Protein AF-A0A516KKD9-F1 (afdb_monomer_lite)

pLDDT: mean 86.09, std 9.58, range [48.47, 92.5]

Secondary structure (DSSP, 8-state):
-HHHHHHHHHHHHHHHHHHHHTTSS-TT--GGGGS-HHHHHHHHHHHHHHHHHT--

Sequence (56 aa):
MPFLRKAVEQQKQFLIDKMKSGGFYEASDSSVHHKTSSELLAEYKIFRKREAGKKV

Radius of gyration: 12.49 Å; chains: 1; bounding box: 20×28×40 Å

Structure (mmCIF, N/CA/C/O backbone):
data_AF-A0A516KKD9-F1
#
_entry.id   AF-A0A516KKD9-F1
#
loop_
_atom_site.group_PDB
_atom_site.id
_atom_site.type_symbol
_atom_site.label_atom_id
_atom_site.label_alt_id
_atom_site.label_comp_id
_atom_site.label_asym_id
_atom_site.label_entity_id
_atom_site.label_seq_id
_atom_site.pdbx_PDB_ins_code
_atom_site.Cartn_x
_atom_site.Cartn_y
_atom_site.Cartn_z
_atom_site.occupancy
_atom_site.B_iso_or_equiv
_atom_site.auth_seq_id
_atom_site.auth_comp_id
_atom_site.auth_asym_id
_atom_site.auth_atom_id
_atom_site.pdbx_PDB_model_num
ATOM 1 N N . MET A 1 1 ? -10.153 -3.633 22.344 1.00 57.09 1 MET A N 1
ATOM 2 C CA . MET A 1 1 ? -10.784 -2.912 21.211 1.00 57.09 1 MET A CA 1
ATOM 3 C C . MET A 1 1 ? -10.474 -3.615 19.879 1.00 57.09 1 MET A C 1
ATOM 5 O O . MET A 1 1 ? -9.564 -3.193 19.173 1.00 57.09 1 MET A O 1
ATOM 9 N N . PRO A 1 2 ? -11.184 -4.701 19.520 1.00 75.50 2 PRO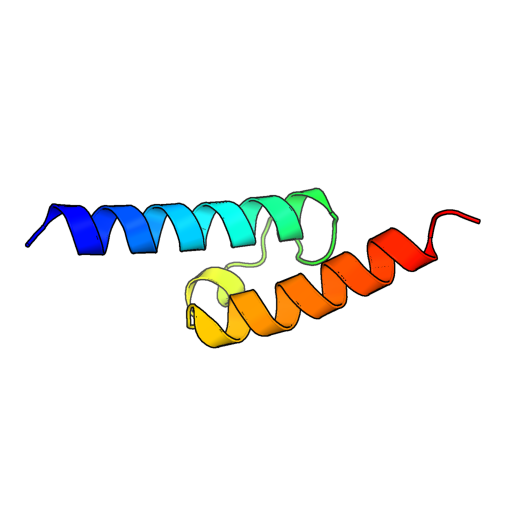 A N 1
ATOM 10 C CA . PRO A 1 2 ? -10.913 -5.481 18.299 1.00 75.50 2 PRO A CA 1
ATOM 11 C C . PRO A 1 2 ? -11.188 -4.708 16.994 1.00 75.50 2 PRO A C 1
ATOM 13 O O . PRO A 1 2 ? -10.538 -4.945 15.978 1.00 75.50 2 PRO A O 1
ATOM 16 N N . PHE A 1 3 ? -12.100 -3.734 17.034 1.00 82.94 3 PHE A N 1
ATOM 17 C CA . PHE A 1 3 ? -12.496 -2.936 15.871 1.00 82.94 3 PHE A CA 1
ATOM 18 C C . PHE A 1 3 ? -11.383 -2.022 15.350 1.00 82.94 3 PHE A C 1
ATOM 20 O O . PHE A 1 3 ? -11.206 -1.904 14.142 1.00 82.94 3 PHE A O 1
ATOM 27 N N . LEU A 1 4 ? -10.592 -1.429 16.252 1.00 85.25 4 LEU A N 1
ATOM 28 C CA . LEU A 1 4 ? -9.518 -0.511 15.871 1.00 85.25 4 LEU A CA 1
ATOM 29 C C . LEU A 1 4 ? 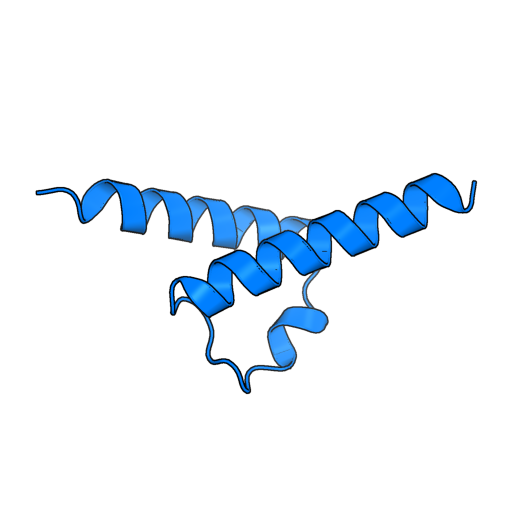-8.390 -1.247 15.138 1.00 85.25 4 LEU A C 1
ATOM 31 O O . LEU A 1 4 ? -7.936 -0.795 14.093 1.00 85.25 4 LEU A O 1
ATOM 35 N N . ARG A 1 5 ? -7.994 -2.427 15.635 1.00 86.12 5 ARG A N 1
ATOM 36 C CA . ARG A 1 5 ? -6.994 -3.273 14.967 1.00 86.12 5 ARG A CA 1
ATOM 37 C C . ARG A 1 5 ? -7.469 -3.678 13.569 1.00 86.12 5 ARG A C 1
ATOM 39 O O . ARG A 1 5 ? -6.711 -3.556 12.618 1.00 86.12 5 ARG A O 1
ATOM 46 N N . LYS A 1 6 ? -8.734 -4.090 13.428 1.00 88.56 6 LYS A N 1
ATOM 47 C CA . LYS A 1 6 ? -9.307 -4.460 12.125 1.00 88.56 6 LYS A CA 1
ATOM 48 C C . LYS A 1 6 ? -9.315 -3.286 11.138 1.00 88.56 6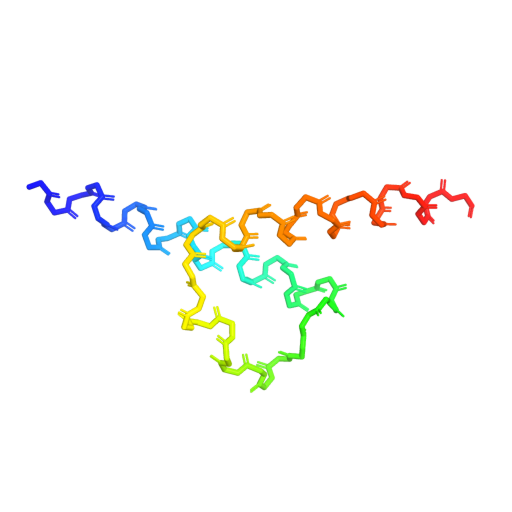 LYS A C 1
ATOM 50 O O . LYS A 1 6 ? -8.971 -3.479 9.978 1.00 88.56 6 LYS A O 1
ATOM 55 N N . ALA A 1 7 ? -9.664 -2.085 11.598 1.00 89.19 7 ALA A N 1
ATOM 56 C CA . ALA A 1 7 ? -9.651 -0.885 10.763 1.00 89.19 7 ALA A CA 1
ATOM 57 C C . ALA A 1 7 ? -8.235 -0.532 10.272 1.00 89.19 7 ALA A C 1
ATOM 59 O O . ALA A 1 7 ? -8.056 -0.195 9.103 1.00 89.19 7 ALA A O 1
ATOM 60 N N . VAL A 1 8 ? -7.222 -0.663 11.137 1.00 88.69 8 VAL A N 1
ATOM 61 C CA . VAL A 1 8 ? -5.816 -0.424 10.769 1.00 88.69 8 VAL A CA 1
ATOM 62 C C . VAL A 1 8 ? -5.329 -1.440 9.732 1.00 88.69 8 VAL A C 1
ATOM 64 O O . VAL A 1 8 ? -4.714 -1.045 8.743 1.00 88.69 8 VAL A O 1
ATOM 67 N N . GLU A 1 9 ? -5.647 -2.726 9.896 1.00 89.25 9 GLU A N 1
ATOM 68 C CA . GLU A 1 9 ? -5.289 -3.755 8.906 1.00 89.25 9 GLU A CA 1
ATOM 69 C C . GLU A 1 9 ? -5.972 -3.516 7.551 1.00 89.25 9 GLU A C 1
ATOM 71 O O . GLU A 1 9 ? -5.343 -3.645 6.502 1.00 89.25 9 GLU A O 1
ATOM 76 N N . GLN A 1 10 ? -7.237 -3.086 7.549 1.00 90.88 10 GLN A N 1
ATOM 77 C CA . GLN A 1 10 ? -7.939 -2.723 6.314 1.00 90.88 10 GLN A CA 1
ATOM 78 C C . GLN A 1 10 ? -7.298 -1.518 5.615 1.00 90.88 10 GLN A C 1
ATOM 80 O O . GLN A 1 10 ? -7.134 -1.535 4.396 1.00 90.88 10 GLN A O 1
ATOM 85 N N . GLN A 1 11 ? -6.895 -0.489 6.367 1.00 89.94 11 GLN A N 1
ATOM 86 C CA . GLN A 1 11 ? -6.166 0.654 5.809 1.00 89.94 11 GLN A CA 1
ATOM 87 C C . GLN A 1 11 ? -4.816 0.238 5.225 1.00 89.94 11 GLN A C 1
ATOM 89 O O . GLN A 1 11 ? -4.440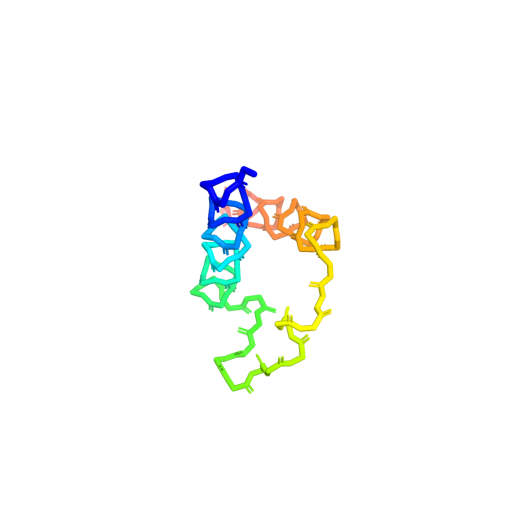 0.708 4.149 1.00 89.94 11 GLN A O 1
ATOM 94 N N . LYS A 1 12 ? -4.101 -0.659 5.911 1.00 91.19 12 LYS A N 1
ATOM 95 C CA . LYS A 1 12 ? -2.834 -1.211 5.432 1.00 91.19 12 LYS A CA 1
ATOM 96 C C . LYS A 1 12 ? -3.032 -1.935 4.102 1.00 91.19 12 LYS A C 1
ATOM 98 O O . LYS A 1 12 ? -2.341 -1.621 3.136 1.00 91.19 12 LYS A O 1
ATOM 103 N N . GLN A 1 13 ? -4.009 -2.835 4.031 1.00 90.88 13 GLN A N 1
ATOM 104 C CA . GLN A 1 13 ? -4.301 -3.584 2.811 1.00 90.88 13 GLN A CA 1
ATOM 105 C C . GLN A 1 13 ? -4.704 -2.659 1.654 1.00 90.88 13 GLN A C 1
ATOM 107 O O . GLN A 1 13 ? -4.173 -2.786 0.555 1.00 90.88 13 GLN A O 1
ATOM 112 N N . PHE A 1 14 ? -5.540 -1.652 1.920 1.00 92.44 14 PHE A N 1
ATOM 113 C CA . PHE A 1 14 ? -5.935 -0.661 0.917 1.00 92.44 14 PHE A CA 1
ATOM 114 C C . PHE A 1 14 ? -4.738 0.087 0.305 1.00 92.44 14 PHE A C 1
ATOM 116 O O . PHE A 1 14 ? -4.700 0.317 -0.905 1.00 92.44 14 PHE A O 1
ATOM 123 N N . LEU A 1 15 ? -3.749 0.469 1.121 1.00 91.12 15 LEU A N 1
ATOM 124 C CA . LEU A 1 15 ? -2.531 1.130 0.638 1.00 91.12 15 LEU A CA 1
ATOM 125 C C . LEU A 1 15 ? -1.696 0.205 -0.254 1.00 91.12 15 LEU A C 1
ATOM 127 O O . LEU A 1 15 ? -1.198 0.645 -1.291 1.00 91.12 15 LEU A O 1
ATOM 131 N N . ILE A 1 16 ? -1.566 -1.065 0.132 1.00 91.75 16 ILE A N 1
ATOM 132 C CA . ILE A 1 16 ? -0.840 -2.077 -0.643 1.00 91.75 16 ILE A CA 1
ATOM 133 C C . ILE A 1 16 ? -1.511 -2.280 -2.003 1.00 91.75 16 ILE A C 1
ATOM 135 O O . ILE A 1 16 ? -0.839 -2.188 -3.030 1.00 91.75 16 ILE A O 1
ATOM 139 N N . ASP A 1 17 ? -2.829 -2.476 -2.021 1.00 92.06 17 ASP A N 1
ATOM 140 C CA . ASP A 1 17 ? -3.592 -2.712 -3.250 1.00 92.06 17 ASP A CA 1
ATOM 141 C C . ASP A 1 17 ? -3.499 -1.512 -4.201 1.00 92.06 17 ASP A C 1
ATOM 143 O O . ASP A 1 17 ? -3.252 -1.675 -5.397 1.00 92.06 17 ASP A O 1
ATOM 147 N N . LYS A 1 18 ? -3.595 -0.286 -3.667 1.00 91.12 18 LYS A N 1
ATOM 148 C CA . LYS A 1 18 ? -3.365 0.955 -4.423 1.00 91.12 18 LYS A CA 1
ATOM 149 C C . LYS A 1 18 ? -1.988 0.970 -5.082 1.00 91.12 18 LYS A C 1
ATOM 151 O O . LYS A 1 18 ? -1.896 1.221 -6.281 1.00 91.12 18 LYS A O 1
ATOM 156 N N . MET A 1 19 ? -0.930 0.702 -4.322 1.00 91.19 19 MET A N 1
ATOM 157 C CA . MET A 1 19 ? 0.441 0.737 -4.838 1.00 91.19 19 MET A CA 1
ATOM 158 C C . MET A 1 19 ? 0.709 -0.382 -5.855 1.00 91.19 19 MET A C 1
ATOM 160 O O . MET A 1 19 ? 1.358 -0.122 -6.867 1.00 91.19 19 MET A O 1
ATOM 164 N N . LYS A 1 20 ? 0.151 -1.584 -5.661 1.00 92.00 20 LYS A N 1
ATOM 165 C CA . LYS A 1 20 ? 0.201 -2.675 -6.652 1.00 92.00 20 LYS A CA 1
ATOM 166 C C . LYS A 1 20 ? -0.545 -2.311 -7.936 1.00 92.00 20 LYS A C 1
ATOM 168 O O . LYS A 1 20 ? 0.005 -2.446 -9.022 1.00 92.00 20 LYS A O 1
ATOM 173 N N . SER A 1 21 ? -1.761 -1.772 -7.822 1.00 89.88 21 SER A N 1
ATOM 174 C CA . SER A 1 21 ? -2.560 -1.355 -8.986 1.00 89.88 21 SER A CA 1
ATOM 175 C C . SER A 1 21 ? -1.897 -0.242 -9.806 1.00 89.88 21 SER A C 1
ATOM 177 O O . SER A 1 21 ? -2.052 -0.197 -11.021 1.00 89.88 21 SER A O 1
ATOM 179 N N . GLY A 1 22 ? -1.120 0.629 -9.153 1.00 88.25 22 GLY A N 1
ATOM 180 C CA . GLY A 1 22 ? -0.335 1.678 -9.803 1.00 88.25 22 GLY A CA 1
ATOM 181 C C . GLY A 1 22 ? 1.033 1.225 -10.324 1.00 88.25 22 GLY A C 1
ATOM 182 O O . GLY A 1 22 ? 1.811 2.067 -10.770 1.00 88.25 22 GLY A O 1
ATOM 183 N N . GLY A 1 23 ? 1.362 -0.068 -10.222 1.00 88.69 23 GLY A N 1
ATOM 184 C CA . GLY A 1 23 ? 2.641 -0.626 -10.667 1.00 88.69 23 GLY A CA 1
ATOM 185 C C . GLY A 1 23 ? 3.847 -0.199 -9.825 1.00 88.69 23 GLY A C 1
ATOM 186 O O . GLY A 1 23 ? 4.977 -0.279 -10.297 1.00 88.69 23 GLY A O 1
ATOM 187 N N . PHE A 1 24 ? 3.633 0.288 -8.598 1.00 90.06 24 PHE A N 1
ATOM 188 C CA . PHE A 1 24 ? 4.721 0.622 -7.673 1.00 90.06 24 PHE A CA 1
ATOM 189 C C . PHE A 1 24 ? 5.343 -0.631 -7.041 1.00 90.06 24 PHE A C 1
ATOM 191 O O . PHE A 1 24 ? 6.541 -0.650 -6.779 1.00 90.06 24 PHE A O 1
ATOM 198 N N . TYR A 1 25 ? 4.534 -1.673 -6.842 1.00 90.50 25 TYR A N 1
ATOM 199 C CA . TYR A 1 25 ? 4.992 -3.017 -6.494 1.00 90.50 25 TYR A CA 1
ATOM 200 C C . TYR A 1 25 ? 4.481 -4.021 -7.516 1.00 90.50 25 TYR A C 1
ATOM 202 O O . TYR A 1 25 ? 3.395 -3.849 -8.075 1.00 90.50 25 TYR A O 1
ATOM 210 N N . GLU A 1 26 ? 5.224 -5.107 -7.693 1.00 90.00 26 GLU A N 1
ATOM 211 C CA . GLU A 1 26 ? 4.743 -6.253 -8.453 1.00 90.00 26 GLU A CA 1
ATOM 212 C C . GLU A 1 26 ? 3.612 -6.970 -7.702 1.00 90.00 26 GLU A C 1
ATOM 214 O O . GLU A 1 26 ? 3.553 -6.989 -6.468 1.00 90.00 26 GLU A O 1
ATOM 219 N N . ALA A 1 27 ? 2.698 -7.601 -8.443 1.00 84.69 27 ALA A N 1
ATOM 220 C CA . ALA A 1 27 ? 1.586 -8.339 -7.845 1.00 84.69 27 ALA A CA 1
ATOM 221 C C . ALA A 1 27 ? 2.075 -9.490 -6.942 1.00 84.69 27 ALA A C 1
ATOM 223 O O . ALA A 1 27 ? 1.506 -9.718 -5.869 1.00 84.69 27 ALA A O 1
ATOM 224 N N . SER A 1 28 ? 3.160 -10.147 -7.359 1.00 87.69 28 SER A N 1
ATOM 225 C CA . SER A 1 28 ? 3.866 -11.236 -6.674 1.00 87.69 28 SER A CA 1
ATOM 226 C C . SER A 1 28 ? 4.721 -10.786 -5.491 1.00 87.69 28 SER A C 1
ATOM 228 O O . SER A 1 28 ? 5.168 -11.639 -4.727 1.00 87.69 28 SER A O 1
ATOM 230 N N . ASP A 1 29 ? 4.950 -9.481 -5.313 1.00 86.69 29 ASP A N 1
ATOM 231 C CA . ASP A 1 29 ? 5.764 -8.991 -4.208 1.00 86.69 29 ASP A CA 1
ATOM 232 C C . ASP A 1 29 ? 5.004 -9.173 -2.887 1.00 86.69 29 ASP A C 1
ATOM 234 O O . ASP A 1 29 ? 4.025 -8.475 -2.584 1.00 86.69 29 ASP A O 1
ATOM 238 N N . SER A 1 30 ? 5.433 -10.173 -2.119 1.00 87.38 30 SER A N 1
ATOM 239 C CA . SER A 1 30 ? 4.915 -10.485 -0.790 1.00 87.38 30 SER A CA 1
ATOM 240 C C . SER A 1 30 ? 5.619 -9.689 0.313 1.00 87.38 30 SER A C 1
ATOM 242 O O . SER A 1 30 ? 5.061 -9.537 1.403 1.00 87.38 30 SER A O 1
ATOM 244 N N . SER A 1 31 ? 6.793 -9.107 0.032 1.00 88.81 31 SER A N 1
ATOM 245 C CA . SER A 1 31 ? 7.596 -8.358 1.009 1.00 88.81 31 SER A CA 1
ATOM 246 C C . SER A 1 31 ? 6.853 -7.132 1.548 1.00 88.81 31 SER A C 1
ATOM 248 O O . SER A 1 31 ? 6.975 -6.779 2.722 1.00 88.81 31 SER A O 1
ATOM 250 N N . VAL A 1 32 ? 5.985 -6.541 0.725 1.00 88.69 32 VAL A N 1
ATOM 251 C CA . VAL A 1 32 ? 5.147 -5.388 1.074 1.00 88.69 32 VAL A CA 1
ATOM 252 C C . VAL A 1 32 ? 4.215 -5.650 2.268 1.00 88.69 32 VAL A C 1
ATOM 254 O O . VAL A 1 32 ? 3.902 -4.726 3.019 1.00 88.69 32 VAL A O 1
ATOM 257 N N . HIS A 1 33 ? 3.809 -6.902 2.509 1.00 87.25 33 HIS A N 1
ATOM 258 C CA . HIS A 1 33 ? 2.946 -7.247 3.644 1.00 87.25 33 HIS A CA 1
ATOM 259 C C . HIS A 1 33 ? 3.696 -7.229 4.983 1.00 87.25 33 HIS A C 1
ATOM 261 O O . HIS A 1 33 ? 3.075 -7.011 6.029 1.00 87.25 33 HIS A O 1
ATOM 267 N N . HIS A 1 34 ? 5.023 -7.380 4.960 1.00 90.12 34 HIS A N 1
ATOM 268 C CA . HIS A 1 34 ? 5.874 -7.309 6.149 1.00 90.12 34 HIS A CA 1
ATOM 269 C C . HIS A 1 34 ? 6.194 -5.872 6.573 1.00 90.12 34 HIS A C 1
ATOM 271 O O . HIS A 1 34 ? 6.600 -5.654 7.712 1.00 90.12 34 HIS A O 1
ATOM 277 N N . LYS A 1 35 ? 5.957 -4.888 5.699 1.00 88.94 35 LYS A N 1
ATOM 278 C CA . LYS A 1 35 ? 6.183 -3.475 6.011 1.00 88.94 35 LYS A CA 1
ATOM 279 C C . LYS A 1 35 ? 5.230 -2.973 7.090 1.00 88.94 35 LYS A C 1
ATOM 281 O O . LYS A 1 35 ? 4.063 -3.376 7.190 1.00 88.94 35 LYS A O 1
ATOM 286 N N . THR A 1 36 ? 5.728 -2.056 7.900 1.00 90.81 36 THR A N 1
ATOM 287 C CA . THR A 1 36 ? 4.935 -1.318 8.879 1.00 90.81 36 THR A CA 1
ATOM 288 C C . THR A 1 36 ? 4.016 -0.314 8.182 1.00 90.81 36 THR A C 1
ATOM 290 O O . THR A 1 36 ? 4.259 0.122 7.055 1.00 90.81 36 THR A O 1
ATOM 293 N N . SER A 1 37 ? 2.949 0.106 8.865 1.00 87.94 37 SER A N 1
ATOM 294 C CA . SER A 1 37 ? 2.027 1.115 8.328 1.00 87.94 37 SER A CA 1
ATOM 295 C C . SER A 1 37 ? 2.728 2.444 8.021 1.00 87.94 37 SER A C 1
ATOM 297 O O . SER A 1 37 ? 2.372 3.118 7.057 1.00 87.94 37 SER A O 1
ATOM 299 N N . SER A 1 38 ? 3.744 2.811 8.807 1.00 90.00 38 SER A N 1
ATOM 300 C CA . SER A 1 38 ? 4.530 4.033 8.608 1.00 90.00 38 SER A CA 1
ATOM 301 C C . SER A 1 38 ? 5.355 3.990 7.321 1.00 90.00 38 SER A C 1
ATOM 303 O O . SER A 1 38 ? 5.374 4.972 6.580 1.00 90.00 38 SER A O 1
ATOM 305 N N . GLU A 1 39 ? 5.990 2.853 7.026 1.00 91.88 39 GLU A N 1
ATOM 306 C CA . GLU A 1 39 ? 6.751 2.651 5.784 1.00 91.88 39 GLU A CA 1
ATOM 307 C C . GLU A 1 39 ? 5.829 2.705 4.565 1.00 91.88 39 GLU A C 1
ATOM 309 O O . GLU A 1 39 ? 6.080 3.461 3.628 1.00 91.88 39 GLU A O 1
ATOM 314 N N . LEU A 1 40 ? 4.693 2.001 4.621 1.00 91.12 40 LEU A N 1
ATOM 315 C CA . LEU A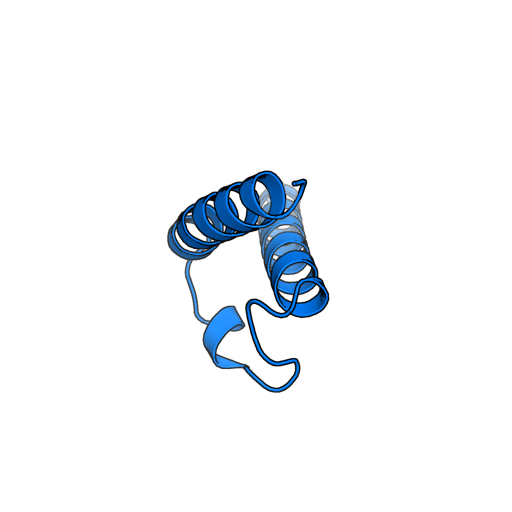 1 40 ? 3.700 2.014 3.544 1.00 91.12 40 LEU A CA 1
ATOM 316 C C . LEU A 1 40 ? 3.134 3.417 3.296 1.00 91.12 40 LEU A C 1
ATOM 318 O O . LEU A 1 40 ? 2.923 3.804 2.149 1.00 91.12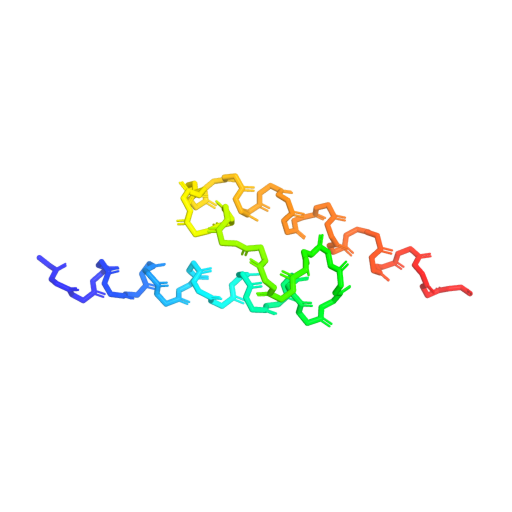 40 LEU A O 1
ATOM 322 N N . LEU A 1 41 ? 2.924 4.211 4.349 1.00 91.31 41 LEU A N 1
ATOM 323 C CA . LEU A 1 41 ? 2.499 5.606 4.218 1.00 91.31 41 LEU A CA 1
ATOM 324 C C . LEU A 1 41 ? 3.575 6.491 3.581 1.00 91.31 41 LEU A C 1
ATOM 326 O O . LEU A 1 41 ? 3.244 7.362 2.773 1.00 91.31 41 LEU A O 1
ATOM 330 N N . ALA A 1 42 ? 4.846 6.302 3.941 1.00 92.50 42 ALA A N 1
ATOM 331 C CA . ALA A 1 42 ? 5.952 7.045 3.345 1.00 92.50 42 ALA A CA 1
ATOM 332 C C . ALA A 1 42 ? 6.082 6.731 1.845 1.00 92.50 42 ALA A C 1
ATOM 334 O O . ALA A 1 42 ? 6.144 7.647 1.022 1.00 92.50 42 ALA A O 1
ATOM 335 N N . GLU A 1 43 ? 6.027 5.452 1.479 1.00 91.62 43 GLU A N 1
ATOM 336 C CA . GLU A 1 43 ? 6.108 5.000 0.089 1.00 91.62 43 GLU A CA 1
ATOM 337 C C . GLU A 1 43 ? 4.885 5.427 -0.728 1.00 91.62 43 GLU A C 1
ATOM 339 O O . GLU A 1 43 ? 5.032 5.938 -1.841 1.00 91.62 43 GLU A O 1
ATOM 344 N N . TYR A 1 44 ? 3.684 5.371 -0.147 1.00 90.56 44 TYR A N 1
ATOM 345 C CA . TYR A 1 44 ? 2.471 5.864 -0.797 1.00 90.56 44 TYR A CA 1
ATOM 346 C C . TYR A 1 44 ? 2.527 7.370 -1.099 1.00 90.56 44 TYR A C 1
ATOM 348 O O . TYR A 1 44 ? 2.060 7.810 -2.153 1.00 90.56 44 TYR A O 1
ATOM 356 N N . LYS A 1 45 ? 3.128 8.187 -0.222 1.00 91.25 45 LYS A N 1
ATOM 357 C CA . LYS A 1 45 ? 3.342 9.624 -0.493 1.00 91.25 45 LYS A CA 1
ATOM 358 C C . LYS A 1 45 ? 4.254 9.839 -1.701 1.00 91.25 45 LYS A C 1
ATOM 360 O O . LYS A 1 45 ? 3.973 10.709 -2.528 1.00 91.25 45 LYS A O 1
ATOM 365 N N . ILE A 1 46 ? 5.316 9.042 -1.825 1.00 90.75 46 ILE A N 1
ATOM 366 C CA . ILE A 1 46 ? 6.230 9.084 -2.976 1.00 90.75 46 ILE A CA 1
ATOM 367 C C . ILE A 1 46 ? 5.490 8.659 -4.247 1.00 90.75 46 ILE A C 1
ATOM 369 O O . ILE A 1 46 ? 5.551 9.370 -5.252 1.00 90.75 46 ILE A O 1
ATOM 373 N N . PHE A 1 47 ? 4.749 7.552 -4.189 1.00 90.50 47 PHE A N 1
ATOM 374 C CA . PHE A 1 47 ? 3.911 7.068 -5.285 1.00 90.50 47 PHE A CA 1
ATOM 375 C C . PHE A 1 47 ? 2.937 8.151 -5.771 1.00 90.50 47 PHE A C 1
ATOM 377 O O . PHE A 1 47 ? 2.934 8.498 -6.950 1.00 90.50 47 PHE A O 1
ATOM 384 N N . ARG A 1 48 ? 2.192 8.784 -4.856 1.00 89.38 48 ARG A N 1
ATOM 385 C CA . ARG A 1 48 ? 1.259 9.877 -5.176 1.00 89.38 48 ARG A CA 1
ATOM 386 C C . ARG A 1 48 ? 1.940 11.080 -5.821 1.00 89.38 48 ARG A C 1
ATOM 388 O O . ARG A 1 48 ? 1.364 11.680 -6.724 1.00 89.38 48 ARG A O 1
ATOM 395 N N . LYS A 1 49 ? 3.151 11.433 -5.380 1.00 88.69 49 LYS A N 1
ATOM 396 C CA . LYS A 1 49 ? 3.933 12.523 -5.980 1.00 88.69 49 LYS A CA 1
ATOM 397 C C . LYS A 1 49 ? 4.376 12.181 -7.408 1.00 88.69 49 LYS A C 1
ATOM 399 O O . LYS A 1 49 ? 4.320 13.048 -8.274 1.00 88.69 49 LYS A O 1
ATOM 404 N N . ARG A 1 50 ? 4.767 10.927 -7.668 1.00 85.31 50 ARG A N 1
ATOM 405 C CA . ARG A 1 50 ? 5.125 10.439 -9.015 1.00 85.31 50 ARG A CA 1
ATOM 406 C C . ARG A 1 50 ? 3.922 10.407 -9.959 1.00 85.31 50 ARG A C 1
ATOM 408 O O . ARG A 1 50 ? 4.033 10.877 -11.084 1.00 85.31 50 ARG A O 1
ATOM 415 N N . GLU A 1 51 ? 2.778 9.915 -9.491 1.00 81.62 51 GLU A N 1
ATOM 416 C CA . GLU A 1 51 ? 1.513 9.917 -10.244 1.00 81.62 51 GLU A CA 1
ATOM 417 C C . GLU A 1 51 ? 1.059 11.337 -10.601 1.00 81.62 51 GLU A C 1
ATOM 419 O O . GLU A 1 51 ? 0.653 11.600 -11.730 1.00 81.62 51 GLU A O 1
ATOM 424 N N . ALA A 1 52 ? 1.167 12.278 -9.657 1.00 78.69 52 ALA A N 1
ATOM 425 C CA . ALA A 1 52 ? 0.825 13.678 -9.898 1.00 78.69 52 ALA A CA 1
ATOM 426 C C . ALA A 1 52 ? 1.755 14.346 -10.927 1.00 78.69 52 ALA A C 1
ATOM 428 O O . ALA A 1 52 ? 1.295 15.182 -11.698 1.00 78.69 52 ALA A O 1
ATOM 429 N N . GLY A 1 53 ? 3.035 13.961 -10.964 1.00 68.19 53 GLY A N 1
ATOM 430 C CA . GLY A 1 53 ? 4.010 14.470 -11.934 1.00 68.19 53 GLY A CA 1
ATOM 431 C C . GLY A 1 53 ? 3.881 13.887 -13.347 1.00 68.19 53 GLY A C 1
ATOM 432 O O . GLY A 1 53 ? 4.411 14.476 -14.280 1.00 68.19 53 GLY A O 1
ATOM 433 N N . LYS A 1 54 ? 3.174 12.763 -13.525 1.00 60.00 54 LYS A N 1
ATOM 434 C CA . LYS A 1 54 ? 2.912 12.138 -14.838 1.00 60.00 54 LYS A CA 1
ATOM 435 C C . LYS A 1 54 ? 1.747 12.770 -15.612 1.00 60.00 54 LYS A C 1
ATOM 437 O O . LYS A 1 54 ? 1.515 12.389 -16.752 1.00 60.00 54 LYS A O 1
ATOM 442 N N . LYS A 1 55 ? 1.000 13.705 -15.012 1.00 55.81 55 LYS A N 1
ATOM 443 C CA . LYS A 1 55 ? -0.006 14.516 -15.716 1.00 55.81 55 LYS A CA 1
ATOM 444 C C . LYS A 1 55 ? 0.660 15.724 -16.391 1.00 55.81 55 LYS A C 1
ATOM 446 O O . LYS A 1 55 ? 0.431 16.850 -15.957 1.00 55.81 55 LYS A O 1
ATOM 451 N N . VAL A 1 56 ? 1.487 15.487 -17.410 1.00 48.47 56 VAL A N 1
ATOM 452 C CA . VAL A 1 56 ? 1.913 16.487 -18.409 1.00 48.47 56 VAL A CA 1
ATOM 453 C C . VAL A 1 56 ? 2.008 15.790 -19.755 1.00 48.47 56 VAL A C 1
ATOM 455 O O . VAL A 1 56 ? 2.650 14.717 -19.791 1.00 48.47 56 VAL A O 1
#

Organism: NCBI:txid2594883

Foldseek 3Di:
DVVVVVVLVVVLVVLVVVCCVLVVDPPPPPVSVVDDPVVSVVSSVVSVVVVVVPPD